Protein AF-A0A927H3C4-F1 (afdb_monomer_lite)

Radius of gyration: 18.12 Å; chains: 1; bounding box: 51×28×54 Å

Sequence (96 aa):
MLREQRETISSAVTFGTVQVHPDGNPIMVMADHQTTGSYSKIAQVISADLPLLAQTNLGGKVSFRLVSLRTAKQKHVQQQLAVHKLRRGMEQMARS

InterPro domains:
  IPR003778 Carboxyltransferase domain, subdomain A and B [PF02626] (5-65)
  IPR029000 Cyclophilin-like domain superfamily [G3DSA:2.40.100.10] (1-93)
  IPR052708 5-oxoprolinase subunit C [PTHR43309] (3-93)

Organism: NCBI:txid2772510

pLDDT: mean 83.11, std 15.75, range [34.19, 97.62]

Structure (mmCIF, N/CA/C/O backbone):
data_AF-A0A927H3C4-F1
#
_entry.id   AF-A0A927H3C4-F1
#
loop_
_atom_site.group_PDB
_atom_site.id
_atom_site.type_symbol
_atom_site.label_atom_id
_atom_site.label_alt_id
_atom_site.label_comp_id
_atom_site.label_asym_id
_atom_site.label_entity_id
_atom_site.label_seq_id
_atom_site.pdbx_PDB_ins_code
_atom_site.Cartn_x
_atom_site.Cartn_y
_atom_site.Cartn_z
_atom_site.occupancy
_atom_site.B_iso_or_equiv
_atom_site.auth_seq_id
_atom_site.auth_comp_id
_atom_site.auth_asym_id
_atom_site.auth_atom_id
_atom_site.pdbx_PDB_model_num
ATOM 1 N N . MET A 1 1 ? 23.089 -1.844 -27.868 1.00 34.19 1 MET A N 1
ATOM 2 C CA . MET A 1 1 ? 23.438 -1.093 -26.644 1.00 34.19 1 MET A CA 1
ATOM 3 C C . MET A 1 1 ? 22.947 -1.889 -25.450 1.00 34.19 1 MET A C 1
ATOM 5 O O . MET A 1 1 ? 21.743 -2.055 -25.295 1.00 34.19 1 MET A O 1
ATOM 9 N N . LEU A 1 2 ? 23.878 -2.470 -24.697 1.00 39.62 2 LEU A N 1
ATOM 10 C CA . LEU A 1 2 ? 23.610 -3.262 -23.498 1.00 39.62 2 LEU A CA 1
ATOM 11 C C . LEU A 1 2 ? 23.035 -2.315 -22.435 1.00 39.62 2 LEU A C 1
ATOM 13 O O . LEU A 1 2 ? 23.739 -1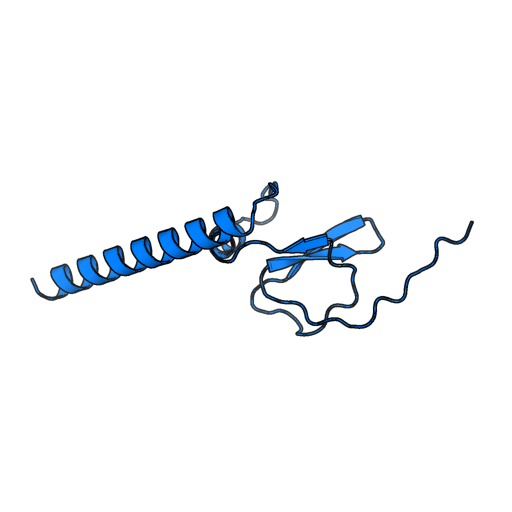.424 -21.969 1.00 39.62 2 LEU A O 1
ATOM 17 N N . ARG A 1 3 ? 21.738 -2.437 -22.121 1.00 41.62 3 ARG A N 1
ATOM 18 C CA . ARG A 1 3 ? 21.139 -1.708 -20.997 1.00 41.62 3 ARG A CA 1
ATOM 19 C C . ARG A 1 3 ? 21.784 -2.258 -19.732 1.00 41.62 3 ARG A C 1
ATOM 21 O O . ARG A 1 3 ? 21.634 -3.446 -19.464 1.00 41.62 3 ARG A O 1
ATOM 28 N N . GLU A 1 4 ? 22.520 -1.416 -19.012 1.00 43.62 4 GLU A N 1
ATOM 29 C CA . GLU A 1 4 ? 23.100 -1.740 -17.711 1.00 43.62 4 GLU A CA 1
ATOM 30 C C . GLU A 1 4 ? 22.039 -2.417 -16.838 1.00 43.62 4 GLU A C 1
ATOM 32 O O . GLU A 1 4 ? 21.070 -1.787 -16.401 1.00 43.62 4 GLU A O 1
ATOM 37 N N . GLN A 1 5 ? 22.204 -3.717 -16.593 1.00 46.84 5 GLN A N 1
ATOM 38 C CA . GLN A 1 5 ? 21.532 -4.364 -15.482 1.00 46.84 5 GLN A CA 1
ATOM 39 C C . GLN A 1 5 ? 22.145 -3.752 -14.227 1.00 46.84 5 GLN A C 1
ATOM 41 O O . GLN A 1 5 ? 23.208 -4.169 -13.779 1.00 46.84 5 GLN A O 1
ATOM 46 N N . ARG A 1 6 ? 21.511 -2.705 -13.687 1.00 46.53 6 ARG A N 1
ATOM 47 C CA . ARG A 1 6 ? 21.789 -2.264 -12.322 1.00 46.53 6 ARG A CA 1
ATOM 48 C C . ARG A 1 6 ? 21.438 -3.434 -11.413 1.00 46.53 6 ARG A C 1
ATOM 50 O O . ARG A 1 6 ? 20.265 -3.633 -11.092 1.00 46.53 6 ARG A O 1
ATOM 57 N N . GLU A 1 7 ? 22.448 -4.216 -11.043 1.00 50.19 7 GLU A N 1
ATOM 58 C CA . GLU A 1 7 ? 22.367 -5.164 -9.940 1.00 50.19 7 GLU A CA 1
ATOM 59 C C . GLU A 1 7 ? 21.822 -4.397 -8.737 1.00 50.19 7 GLU A C 1
ATOM 61 O O . GLU A 1 7 ? 22.463 -3.512 -8.167 1.00 50.19 7 GLU A O 1
ATOM 66 N N . THR A 1 8 ? 20.550 -4.635 -8.435 1.00 53.81 8 THR A N 1
ATOM 67 C CA . THR A 1 8 ? 19.867 -3.913 -7.373 1.00 53.81 8 THR A CA 1
ATOM 68 C C . THR A 1 8 ? 20.286 -4.583 -6.077 1.00 53.81 8 THR A C 1
ATOM 70 O O . THR A 1 8 ? 19.947 -5.740 -5.835 1.00 53.81 8 THR A O 1
ATOM 73 N N . ILE A 1 9 ? 21.055 -3.858 -5.261 1.00 56.53 9 ILE A N 1
ATOM 74 C CA . ILE A 1 9 ? 21.420 -4.266 -3.903 1.00 56.53 9 ILE A CA 1
ATOM 75 C C . ILE A 1 9 ? 20.134 -4.702 -3.195 1.00 56.53 9 ILE A C 1
ATOM 77 O O . ILE A 1 9 ? 19.167 -3.935 -3.135 1.00 56.53 9 ILE A O 1
ATOM 81 N N . SER A 1 10 ? 20.123 -5.944 -2.702 1.00 56.81 10 SER A N 1
ATOM 82 C CA . SER A 1 10 ? 19.016 -6.506 -1.928 1.00 56.81 10 SER A CA 1
ATOM 83 C C . SER A 1 10 ? 18.565 -5.490 -0.881 1.00 56.81 10 SER A C 1
ATOM 85 O O . SER A 1 10 ? 19.346 -5.074 -0.025 1.00 56.81 10 SER A O 1
ATOM 87 N N . SER A 1 11 ? 17.323 -5.023 -0.992 1.00 63.84 11 SER A N 1
ATOM 88 C CA . SER A 1 11 ? 16.829 -3.925 -0.166 1.00 63.84 11 SER A CA 1
ATOM 89 C C . SER A 1 11 ? 15.549 -4.333 0.545 1.00 63.84 11 SER A C 1
ATOM 91 O O . SER A 1 11 ? 14.664 -4.949 -0.051 1.00 63.84 11 SER A O 1
ATOM 93 N N . ALA A 1 12 ? 15.433 -3.947 1.816 1.00 68.88 12 ALA A N 1
ATOM 94 C CA . ALA A 1 12 ? 14.302 -4.306 2.665 1.00 68.88 12 ALA A CA 1
ATOM 95 C C . ALA A 1 12 ? 12.975 -3.863 2.035 1.00 68.88 12 ALA A C 1
ATOM 97 O O . ALA A 1 12 ? 12.766 -2.673 1.782 1.00 68.88 12 ALA A O 1
ATOM 98 N N . VAL A 1 13 ? 12.100 -4.814 1.734 1.00 77.50 13 VAL A N 1
ATOM 99 C CA . VAL A 1 13 ? 10.749 -4.561 1.215 1.00 77.50 13 VAL A CA 1
ATOM 100 C C . VAL A 1 13 ? 9.750 -4.604 2.364 1.00 77.50 13 VAL A C 1
ATOM 102 O O . VAL A 1 13 ? 9.920 -5.345 3.334 1.00 77.50 13 VAL A O 1
ATOM 105 N N . THR A 1 14 ? 8.705 -3.792 2.271 1.00 83.62 14 THR A N 1
ATOM 106 C CA . THR A 1 14 ? 7.630 -3.762 3.263 1.00 83.62 14 THR A CA 1
ATOM 107 C C . THR A 1 14 ? 6.298 -4.053 2.594 1.00 83.62 14 THR A C 1
ATOM 109 O O . THR A 1 14 ? 6.155 -3.970 1.373 1.00 83.62 14 THR A O 1
ATOM 112 N N . PHE A 1 15 ? 5.303 -4.402 3.405 1.00 88.38 15 PHE A N 1
ATOM 113 C CA . PHE A 1 15 ? 3.955 -4.651 2.917 1.00 88.38 15 PHE A CA 1
ATOM 114 C C . PHE A 1 15 ? 3.439 -3.428 2.136 1.00 88.38 15 PHE A C 1
ATOM 116 O O . PHE A 1 15 ? 3.444 -2.305 2.648 1.00 88.38 15 PHE A O 1
ATOM 123 N N . GLY A 1 16 ? 3.047 -3.639 0.878 1.00 88.94 16 GLY A N 1
ATOM 124 C CA . GLY A 1 16 ? 2.623 -2.590 -0.048 1.00 88.94 16 GLY A CA 1
ATOM 125 C C . GLY A 1 16 ? 3.717 -2.022 -0.954 1.00 88.94 16 GLY A C 1
ATOM 126 O O . GLY A 1 16 ? 3.429 -1.096 -1.716 1.00 88.94 16 GLY A O 1
ATOM 127 N N . THR A 1 17 ? 4.956 -2.524 -0.897 1.00 91.25 17 THR A N 1
ATOM 128 C CA . THR A 1 17 ? 5.992 -2.132 -1.862 1.00 91.25 17 THR A CA 1
ATOM 129 C C . THR A 1 17 ? 5.620 -2.624 -3.261 1.00 91.25 17 THR A C 1
ATOM 131 O O . THR A 1 17 ? 5.304 -3.797 -3.450 1.00 91.25 17 THR A O 1
ATOM 134 N N . VAL A 1 18 ? 5.686 -1.732 -4.252 1.00 90.31 18 VAL A N 1
ATOM 135 C CA . VAL A 1 18 ? 5.492 -2.057 -5.669 1.00 90.31 18 VAL A CA 1
ATOM 136 C C . VAL A 1 18 ? 6.852 -2.111 -6.348 1.00 90.31 18 VAL A C 1
ATOM 138 O O . VAL A 1 18 ? 7.587 -1.118 -6.389 1.00 90.31 18 VAL A O 1
ATOM 141 N N . GLN A 1 19 ? 7.175 -3.279 -6.879 1.00 89.12 19 GLN A N 1
ATOM 142 C CA . GLN A 1 19 ? 8.395 -3.561 -7.617 1.00 89.12 19 GLN A CA 1
ATOM 143 C C . GLN A 1 19 ? 8.095 -3.738 -9.100 1.00 89.12 19 GLN A C 1
ATOM 145 O O . GLN A 1 19 ? 6.972 -4.072 -9.462 1.00 89.12 19 GLN A O 1
ATOM 150 N N . VAL A 1 20 ? 9.097 -3.539 -9.952 1.00 87.56 20 VAL A N 1
ATOM 151 C CA . VAL A 1 20 ? 9.004 -3.844 -11.386 1.00 87.56 20 VAL A CA 1
ATOM 152 C C . VAL A 1 20 ? 10.053 -4.879 -11.746 1.00 87.56 20 VAL A C 1
ATOM 154 O O . VAL A 1 20 ? 11.242 -4.695 -11.474 1.00 87.56 20 VAL A O 1
ATOM 157 N N . HIS A 1 21 ? 9.592 -5.968 -12.348 1.00 84.25 21 HIS A N 1
ATOM 158 C CA . HIS A 1 21 ? 10.441 -7.020 -12.881 1.00 84.25 21 HIS A CA 1
ATOM 159 C C . HIS A 1 21 ? 11.104 -6.554 -14.204 1.00 84.25 21 HIS A C 1
ATOM 161 O O . HIS A 1 21 ? 10.577 -5.646 -14.851 1.00 84.25 21 HIS A O 1
ATOM 167 N N . PRO A 1 22 ? 12.264 -7.099 -14.634 1.00 80.19 22 PRO A N 1
ATOM 168 C CA . PRO A 1 22 ? 12.953 -6.641 -15.852 1.00 80.19 22 PRO A CA 1
ATOM 169 C C . PRO A 1 22 ? 12.135 -6.707 -17.153 1.00 80.19 22 PRO A C 1
ATOM 171 O O . PRO A 1 22 ? 12.454 -6.006 -18.110 1.00 80.19 22 PRO A O 1
ATOM 174 N N . ASP A 1 23 ? 11.083 -7.522 -17.187 1.00 86.12 23 ASP A N 1
ATOM 175 C CA . ASP A 1 23 ? 10.116 -7.618 -18.288 1.00 86.12 23 ASP A CA 1
ATOM 176 C C . ASP A 1 23 ? 9.051 -6.499 -18.271 1.00 86.12 23 ASP A C 1
ATOM 178 O O . ASP A 1 23 ? 8.225 -6.418 -19.177 1.00 86.12 23 ASP A O 1
ATOM 182 N N . GLY A 1 24 ? 9.083 -5.614 -17.271 1.00 83.56 24 GLY A N 1
ATOM 183 C CA . GLY A 1 24 ? 8.195 -4.461 -17.130 1.00 83.56 24 GLY A CA 1
ATOM 184 C C . GLY A 1 24 ? 6.934 -4.723 -16.306 1.00 83.56 24 GLY A C 1
ATOM 185 O O . GLY A 1 24 ? 6.160 -3.790 -16.087 1.00 83.56 24 GLY A O 1
ATOM 186 N N . ASN A 1 25 ? 6.726 -5.947 -15.815 1.00 84.75 25 ASN A N 1
ATOM 187 C CA . ASN A 1 25 ? 5.524 -6.287 -15.060 1.00 84.75 25 ASN A CA 1
ATOM 188 C C . ASN A 1 25 ? 5.646 -5.854 -13.585 1.00 84.75 25 ASN A C 1
ATOM 190 O O . ASN A 1 25 ? 6.626 -6.209 -12.916 1.00 84.75 25 ASN A O 1
ATOM 194 N N . PRO A 1 26 ? 4.678 -5.085 -13.046 1.00 87.62 26 PRO A N 1
ATOM 195 C CA . PRO A 1 26 ? 4.697 -4.688 -11.649 1.00 87.62 26 PRO A CA 1
ATOM 196 C C . PRO A 1 26 ? 4.239 -5.831 -10.735 1.00 87.62 26 PRO A C 1
ATOM 198 O O . PRO A 1 26 ? 3.236 -6.493 -10.999 1.00 87.62 26 PRO A O 1
ATOM 201 N N . ILE A 1 27 ? 4.937 -6.013 -9.617 1.00 87.88 27 ILE A N 1
ATOM 202 C CA . ILE A 1 27 ? 4.596 -6.967 -8.558 1.00 87.88 27 ILE A CA 1
ATOM 203 C C . ILE A 1 27 ? 4.446 -6.196 -7.251 1.00 87.88 27 ILE A C 1
ATOM 205 O O . ILE A 1 27 ? 5.291 -5.369 -6.906 1.00 87.88 27 ILE A O 1
ATOM 209 N N . MET A 1 28 ? 3.370 -6.465 -6.514 1.00 86.56 28 MET A N 1
ATOM 210 C CA . MET A 1 28 ? 3.167 -5.899 -5.186 1.00 86.56 28 MET A CA 1
ATOM 211 C C . MET A 1 28 ? 3.492 -6.920 -4.105 1.00 86.56 28 MET A C 1
ATOM 213 O O . MET A 1 28 ? 3.021 -8.054 -4.121 1.00 86.56 28 MET A O 1
ATOM 217 N N . VAL A 1 29 ? 4.274 -6.468 -3.140 1.00 87.50 29 VAL A N 1
ATOM 218 C CA . VAL A 1 29 ? 4.669 -7.208 -1.952 1.00 87.50 29 VAL A CA 1
ATOM 219 C C . VAL A 1 29 ? 3.506 -7.196 -0.953 1.00 87.50 29 VAL A C 1
ATOM 221 O O . VAL A 1 29 ? 3.164 -6.136 -0.425 1.00 87.50 29 VAL A O 1
ATOM 224 N N . MET A 1 30 ? 2.880 -8.354 -0.718 1.00 84.31 30 MET A N 1
ATOM 225 C CA . MET A 1 30 ? 1.756 -8.521 0.222 1.00 84.31 30 MET A CA 1
ATOM 226 C C . MET A 1 30 ? 2.227 -9.074 1.584 1.00 84.31 30 MET A C 1
ATOM 228 O O . MET A 1 30 ? 3.424 -9.120 1.825 1.00 84.31 30 MET A O 1
ATOM 232 N N . ALA A 1 31 ? 1.319 -9.428 2.500 1.00 71.94 31 ALA A N 1
ATOM 233 C CA . ALA A 1 31 ? 1.654 -9.743 3.898 1.00 71.94 31 ALA A CA 1
ATOM 234 C C . ALA A 1 31 ? 2.637 -10.921 4.096 1.00 71.94 31 ALA A C 1
ATOM 236 O O . ALA A 1 31 ? 3.393 -10.905 5.064 1.00 71.94 31 ALA A O 1
ATOM 237 N N . ASP A 1 32 ? 2.664 -11.891 3.175 1.00 65.62 32 ASP A N 1
ATOM 238 C CA . ASP A 1 32 ? 3.521 -13.089 3.246 1.00 65.62 32 ASP A CA 1
ATOM 239 C C . ASP A 1 32 ? 4.869 -12.909 2.525 1.00 65.62 32 ASP A C 1
ATOM 241 O O . ASP A 1 32 ? 5.413 -13.836 1.919 1.00 65.62 32 ASP A O 1
ATOM 245 N N . HIS A 1 33 ? 5.409 -11.692 2.503 1.00 61.25 33 HIS A N 1
ATOM 246 C CA . HIS A 1 33 ? 6.566 -11.402 1.669 1.00 61.25 33 HIS A CA 1
ATOM 247 C C . HIS A 1 33 ? 7.907 -11.861 2.241 1.00 61.25 33 HIS A C 1
ATOM 249 O O . HIS A 1 33 ? 8.166 -11.804 3.442 1.00 61.25 33 HIS A O 1
ATOM 255 N N . GLN A 1 34 ? 8.826 -12.215 1.336 1.00 58.91 34 GLN A N 1
ATOM 256 C CA . GLN A 1 34 ? 10.254 -12.276 1.646 1.00 58.91 34 GLN A CA 1
ATOM 257 C C . GLN A 1 34 ? 10.743 -10.888 2.078 1.00 58.91 34 GLN A C 1
ATOM 259 O O . GLN A 1 34 ? 10.466 -9.891 1.417 1.00 58.91 34 GLN A O 1
ATOM 264 N N . THR A 1 35 ? 11.512 -10.817 3.163 1.00 57.12 35 THR A N 1
ATOM 265 C CA . THR A 1 35 ? 12.027 -9.566 3.751 1.00 57.12 35 THR A CA 1
ATOM 266 C C . THR A 1 35 ? 13.009 -8.809 2.844 1.00 57.12 35 THR A C 1
ATOM 268 O O . THR A 1 35 ? 13.292 -7.631 3.082 1.00 57.12 35 THR A O 1
ATOM 271 N N . THR A 1 36 ? 13.489 -9.441 1.770 1.00 59.81 36 THR A N 1
ATOM 272 C CA . THR A 1 36 ? 14.434 -8.884 0.796 1.00 59.81 36 THR A CA 1
ATOM 273 C C . THR A 1 36 ? 13.886 -8.929 -0.623 1.00 59.81 36 THR A C 1
ATOM 275 O O . THR A 1 36 ? 13.463 -9.982 -1.092 1.00 59.81 36 THR A O 1
ATOM 278 N N . GLY A 1 37 ? 13.945 -7.794 -1.323 1.00 63.34 37 GLY A N 1
ATOM 279 C CA . GLY A 1 37 ? 13.566 -7.686 -2.729 1.00 63.34 37 GLY A CA 1
ATOM 280 C C . GLY A 1 37 ? 14.770 -7.385 -3.621 1.00 63.34 37 GLY A C 1
ATOM 281 O O . GLY A 1 37 ? 15.522 -6.451 -3.340 1.00 63.34 37 GLY A O 1
ATOM 282 N N . SER A 1 38 ? 14.918 -8.144 -4.708 1.00 68.44 38 SER A N 1
ATOM 283 C CA . SER A 1 38 ? 15.959 -7.972 -5.739 1.00 68.44 38 SER A CA 1
ATOM 284 C C . SER A 1 38 ? 15.540 -7.047 -6.889 1.00 68.44 38 SER A C 1
ATOM 286 O O . SER A 1 38 ? 16.351 -6.726 -7.753 1.00 68.44 38 SER A O 1
ATOM 288 N N . TYR A 1 39 ? 14.280 -6.603 -6.908 1.00 79.06 39 TYR A N 1
ATOM 289 C CA . TYR A 1 39 ? 13.723 -5.771 -7.972 1.00 79.06 39 TYR A CA 1
ATOM 290 C C . TYR A 1 39 ? 13.630 -4.298 -7.579 1.00 79.06 39 TYR A C 1
ATOM 292 O O . TYR A 1 39 ? 13.412 -3.947 -6.413 1.00 79.06 39 TYR A O 1
ATOM 300 N N . SER A 1 40 ? 13.731 -3.437 -8.593 1.00 81.12 40 SER A N 1
ATOM 301 C CA . SER A 1 40 ? 13.578 -1.989 -8.457 1.00 81.12 40 SER A CA 1
ATOM 302 C C . SER A 1 40 ? 12.209 -1.634 -7.878 1.00 81.12 40 SER A C 1
ATOM 304 O O . SER A 1 40 ? 11.174 -2.053 -8.397 1.00 81.12 40 SER A O 1
ATOM 306 N N . LYS A 1 41 ? 12.208 -0.842 -6.803 1.00 86.25 41 LYS A N 1
ATOM 307 C CA . LYS A 1 41 ? 10.996 -0.320 -6.160 1.00 86.25 41 LYS A CA 1
ATOM 308 C C . LYS A 1 41 ? 10.568 0.957 -6.865 1.00 86.25 41 LYS A C 1
ATOM 310 O O . LYS A 1 41 ? 11.369 1.880 -6.980 1.00 86.25 41 LYS A O 1
ATOM 315 N N . ILE A 1 42 ? 9.313 1.024 -7.291 1.00 90.12 42 ILE A N 1
ATOM 316 C CA . ILE A 1 42 ? 8.776 2.185 -8.016 1.00 90.12 42 ILE A CA 1
ATOM 317 C C . ILE A 1 42 ? 7.725 2.958 -7.217 1.00 90.12 42 ILE A C 1
ATOM 319 O O . ILE A 1 42 ? 7.500 4.136 -7.483 1.00 90.12 42 ILE A O 1
ATOM 323 N N . ALA A 1 43 ? 7.079 2.315 -6.240 1.00 91.69 43 ALA A N 1
ATOM 324 C CA . ALA A 1 43 ? 6.065 2.940 -5.400 1.00 91.69 43 ALA A CA 1
ATOM 325 C C . ALA A 1 43 ? 5.888 2.196 -4.069 1.00 91.69 43 ALA A C 1
ATOM 327 O O . ALA A 1 43 ? 6.310 1.050 -3.907 1.00 91.69 43 ALA A O 1
ATOM 328 N N . GLN A 1 44 ? 5.216 2.859 -3.131 1.00 93.25 44 GLN A N 1
ATOM 329 C CA . GLN A 1 44 ? 4.770 2.290 -1.864 1.00 93.25 44 GLN A CA 1
ATOM 330 C C . GLN A 1 44 ? 3.293 2.635 -1.675 1.00 93.25 44 GLN A C 1
ATOM 332 O O . GLN A 1 44 ? 2.925 3.813 -1.674 1.00 93.25 44 GLN A O 1
ATOM 337 N N . VAL A 1 45 ? 2.450 1.621 -1.500 1.00 94.81 45 VAL A 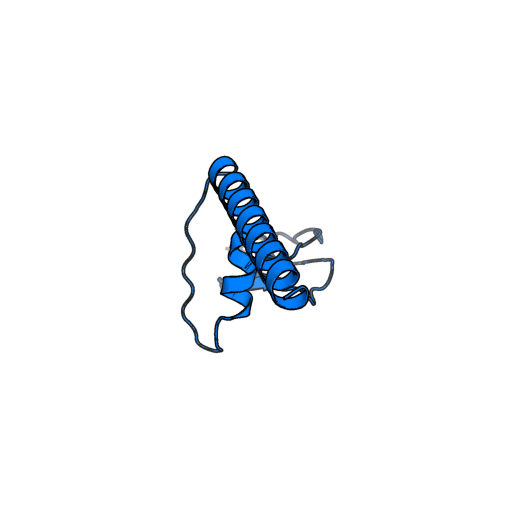N 1
ATOM 338 C CA . VAL A 1 45 ? 1.042 1.831 -1.162 1.00 94.81 45 VAL A CA 1
ATOM 339 C C . VAL A 1 45 ? 0.915 2.254 0.300 1.00 94.81 45 VAL A C 1
ATOM 341 O O . VAL A 1 45 ? 1.603 1.740 1.184 1.00 94.81 45 VAL A O 1
ATOM 344 N N . ILE A 1 46 ? 0.022 3.208 0.565 1.00 95.75 46 ILE A N 1
ATOM 345 C CA . ILE A 1 46 ? -0.261 3.672 1.923 1.00 95.75 46 ILE A CA 1
ATOM 346 C C . ILE A 1 46 ? -0.977 2.583 2.724 1.00 95.75 46 ILE A C 1
ATOM 348 O O . ILE A 1 46 ? -1.869 1.911 2.213 1.00 95.75 46 ILE A O 1
ATOM 352 N N . SER A 1 47 ? -0.665 2.460 4.014 1.00 93.50 47 SER A N 1
ATOM 353 C CA . SER A 1 47 ? -1.248 1.418 4.872 1.00 93.50 47 SER A CA 1
ATOM 354 C C . SER A 1 47 ? -2.780 1.439 4.916 1.00 93.50 47 SER A C 1
ATOM 356 O O . SER A 1 47 ? -3.404 0.394 5.065 1.00 93.50 47 SER A O 1
ATOM 358 N N . ALA A 1 48 ? -3.387 2.619 4.745 1.00 94.50 48 ALA A N 1
ATOM 359 C CA . ALA A 1 48 ? -4.838 2.784 4.733 1.00 94.50 48 ALA A CA 1
ATOM 360 C C . ALA A 1 48 ? -5.538 2.072 3.563 1.00 94.50 48 ALA A C 1
ATOM 362 O O . ALA A 1 48 ? -6.686 1.659 3.715 1.00 94.50 48 ALA A O 1
ATOM 363 N N . ASP A 1 49 ? -4.841 1.885 2.440 1.00 94.06 49 ASP A N 1
ATOM 364 C CA . ASP A 1 49 ? -5.409 1.326 1.209 1.00 94.06 49 ASP A CA 1
ATOM 365 C C . ASP A 1 49 ? -5.030 -0.158 1.012 1.00 94.06 49 ASP A C 1
ATOM 367 O O . ASP A 1 49 ? -5.579 -0.829 0.140 1.00 94.06 49 ASP A O 1
ATOM 371 N N . LEU A 1 50 ? -4.143 -0.718 1.846 1.00 92.00 50 LEU A N 1
ATOM 372 C CA . LEU A 1 50 ? -3.747 -2.133 1.770 1.00 92.00 50 LEU A CA 1
ATOM 373 C C . LEU A 1 50 ? -4.923 -3.116 1.918 1.00 92.00 50 LEU A C 1
ATOM 375 O O . LEU A 1 50 ? -4.972 -4.077 1.149 1.00 92.00 50 LEU A O 1
ATOM 379 N N . PRO A 1 51 ? -5.910 -2.897 2.815 1.00 90.88 51 PRO A N 1
ATOM 380 C CA . PRO A 1 51 ? -7.063 -3.793 2.912 1.00 90.88 51 PRO A CA 1
ATOM 381 C C . PRO A 1 51 ? -7.936 -3.811 1.655 1.00 90.88 51 PRO A C 1
ATOM 383 O O . PRO A 1 51 ? -8.592 -4.815 1.393 1.00 90.88 51 PRO A O 1
ATOM 386 N N . LEU A 1 52 ? -7.961 -2.717 0.883 1.00 89.88 52 LEU A N 1
ATOM 387 C CA . LEU A 1 52 ? -8.697 -2.657 -0.382 1.00 89.88 52 LEU A CA 1
ATOM 388 C C . LEU A 1 52 ? -8.030 -3.549 -1.434 1.00 89.88 52 LEU A C 1
ATOM 390 O O . LEU A 1 52 ? -8.701 -4.284 -2.153 1.00 89.88 52 LEU A O 1
ATOM 394 N N . LEU A 1 53 ? -6.698 -3.525 -1.485 1.00 87.31 53 LEU A N 1
ATOM 395 C CA . LEU A 1 53 ? -5.922 -4.353 -2.407 1.00 87.31 53 LEU A CA 1
ATOM 396 C C . LEU A 1 53 ? -5.992 -5.835 -2.046 1.00 87.31 53 LEU A C 1
ATOM 398 O O . LEU A 1 53 ? -6.140 -6.664 -2.936 1.00 87.31 53 LEU A O 1
ATOM 402 N N . ALA A 1 54 ? -5.975 -6.167 -0.752 1.00 86.62 54 ALA A N 1
ATOM 403 C CA . ALA A 1 54 ? -6.137 -7.54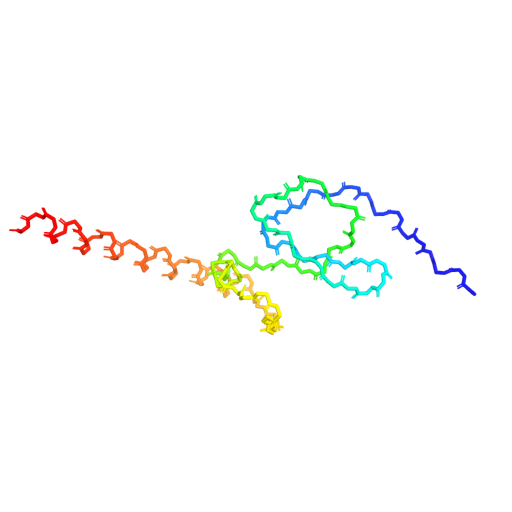2 -0.281 1.00 86.62 54 ALA A CA 1
ATOM 404 C C . ALA A 1 54 ? -7.497 -8.166 -0.665 1.00 86.62 54 ALA A C 1
ATOM 406 O O . ALA A 1 54 ? -7.611 -9.383 -0.731 1.00 86.62 54 ALA A O 1
ATOM 407 N N . GLN A 1 55 ? -8.515 -7.342 -0.935 1.00 89.56 55 GLN A N 1
ATOM 408 C CA . GLN A 1 55 ? -9.848 -7.776 -1.372 1.00 89.56 55 GLN A CA 1
ATOM 409 C C . GLN A 1 55 ? -10.016 -7.787 -2.901 1.00 89.56 55 GLN A C 1
ATOM 411 O O . GLN A 1 55 ? -11.112 -8.035 -3.402 1.00 89.56 55 GLN A O 1
ATOM 416 N N . THR A 1 56 ? -8.962 -7.488 -3.665 1.00 89.00 56 THR A N 1
ATOM 417 C CA . THR A 1 56 ? -9.041 -7.492 -5.129 1.00 89.00 56 THR A CA 1
ATOM 418 C C . THR A 1 56 ? -9.021 -8.925 -5.655 1.00 89.00 56 THR A C 1
ATOM 420 O O . THR A 1 56 ? -8.106 -9.692 -5.362 1.00 89.00 56 THR A O 1
ATOM 423 N N . ASN A 1 57 ? -10.018 -9.281 -6.466 1.00 87.56 57 ASN A N 1
ATOM 424 C CA . ASN A 1 57 ? -10.087 -10.594 -7.106 1.00 87.56 57 ASN A CA 1
ATOM 425 C C . ASN A 1 57 ? -8.960 -10.794 -8.130 1.00 87.56 57 ASN A C 1
ATOM 427 O O . ASN A 1 57 ? -8.464 -9.839 -8.733 1.00 87.56 57 ASN A O 1
ATOM 431 N N . LEU A 1 58 ? -8.623 -12.057 -8.397 1.00 84.69 58 LEU A N 1
ATOM 432 C CA . LEU A 1 58 ? -7.777 -12.441 -9.529 1.00 84.69 58 LEU A CA 1
ATOM 433 C C . LEU A 1 58 ? -8.331 -11.845 -10.835 1.00 84.69 58 LEU A C 1
ATOM 435 O O . LEU A 1 58 ? -9.524 -11.940 -11.116 1.00 84.69 58 LEU A O 1
ATOM 439 N N . GLY A 1 59 ? -7.465 -11.196 -11.617 1.00 86.12 59 GLY A N 1
ATOM 440 C CA . GLY A 1 59 ? -7.862 -10.478 -12.837 1.00 86.12 59 GLY A CA 1
ATOM 441 C C . GLY A 1 59 ? -8.551 -9.125 -12.597 1.00 86.12 59 GLY A C 1
ATOM 442 O O . GLY A 1 59 ? -8.925 -8.450 -13.558 1.00 86.12 59 GLY A O 1
ATOM 443 N N . GLY A 1 60 ? -8.705 -8.699 -11.340 1.00 87.50 60 GLY A N 1
ATOM 444 C CA . GLY A 1 60 ? -9.190 -7.371 -10.987 1.00 87.50 60 GLY A CA 1
ATOM 445 C C . GLY A 1 60 ? -8.267 -6.272 -11.512 1.00 87.50 60 GLY A C 1
ATOM 446 O O . GLY A 1 60 ? -7.042 -6.393 -11.500 1.00 87.50 60 GLY A O 1
ATOM 447 N N . LYS A 1 61 ? -8.858 -5.172 -11.985 1.00 89.06 61 LYS A N 1
ATOM 448 C CA . LYS A 1 61 ? -8.100 -4.008 -12.455 1.00 89.06 61 LYS A CA 1
ATOM 449 C C . LYS A 1 61 ? -7.776 -3.095 -11.279 1.00 89.06 61 LYS A C 1
ATOM 451 O O . LYS A 1 61 ? -8.677 -2.666 -10.564 1.00 89.06 61 LYS A O 1
ATOM 456 N N . VAL A 1 62 ? -6.500 -2.752 -11.130 1.00 89.69 62 VAL A N 1
ATOM 457 C CA . VAL A 1 62 ? -6.007 -1.812 -10.117 1.00 89.69 62 VAL A CA 1
ATOM 458 C C . VAL A 1 62 ? -5.415 -0.595 -10.816 1.00 89.69 62 VAL A C 1
ATOM 460 O O . VAL A 1 62 ? -4.759 -0.707 -11.849 1.00 89.69 62 VAL A O 1
ATOM 463 N N . SER A 1 63 ? -5.654 0.591 -10.268 1.00 91.88 63 SER A N 1
ATOM 464 C CA . SER A 1 63 ? -5.047 1.836 -10.738 1.00 91.88 63 SER A CA 1
ATOM 465 C C . SER A 1 63 ? -4.500 2.609 -9.552 1.00 91.88 63 SER A C 1
ATOM 467 O O . SER A 1 63 ? -5.140 2.696 -8.505 1.00 91.88 63 SER A O 1
ATOM 469 N N . PHE A 1 64 ? -3.308 3.173 -9.721 1.00 91.81 64 PHE A N 1
ATOM 470 C CA . PHE A 1 64 ? -2.622 3.909 -8.669 1.00 91.81 64 PHE A CA 1
ATOM 471 C C . PHE A 1 64 ? -2.763 5.409 -8.880 1.00 91.81 64 PHE A C 1
ATOM 473 O O . PHE A 1 64 ? -2.759 5.906 -10.005 1.00 91.81 64 PHE A O 1
ATOM 480 N N . ARG A 1 65 ? -2.836 6.142 -7.770 1.00 94.94 65 ARG A N 1
ATOM 481 C CA . ARG A 1 65 ? -2.773 7.599 -7.760 1.00 94.94 65 ARG A CA 1
ATOM 482 C C . ARG A 1 65 ? -1.707 8.042 -6.775 1.00 94.94 65 ARG A C 1
ATOM 484 O O . ARG A 1 65 ? -1.696 7.588 -5.633 1.00 94.94 65 ARG A O 1
ATOM 491 N N . LEU A 1 66 ? -0.847 8.957 -7.212 1.00 96.25 66 LEU A N 1
ATOM 492 C CA . LEU A 1 66 ? 0.149 9.561 -6.340 1.00 96.25 66 LEU A CA 1
ATOM 493 C C . LEU A 1 66 ? -0.550 10.363 -5.234 1.00 96.25 66 LEU A C 1
ATOM 495 O O . LEU A 1 66 ? -1.468 11.142 -5.499 1.00 96.25 66 LEU A O 1
ATOM 499 N N . VAL A 1 67 ? -0.101 10.188 -3.996 1.00 96.62 67 VAL A N 1
ATOM 500 C CA . VAL A 1 67 ? -0.608 10.926 -2.837 1.00 96.62 67 VAL A CA 1
ATOM 501 C C . VAL A 1 67 ? 0.544 11.538 -2.057 1.00 96.62 67 VAL A C 1
ATOM 503 O O . VAL A 1 67 ? 1.650 11.005 -2.019 1.00 96.62 67 VAL A O 1
ATOM 506 N N . SER A 1 68 ? 0.276 12.667 -1.404 1.00 97.56 68 SER A N 1
ATOM 507 C CA . SER A 1 68 ? 1.243 13.270 -0.488 1.00 97.56 68 SER A CA 1
ATOM 508 C C . SER A 1 68 ? 1.342 12.470 0.815 1.00 97.56 68 SER A C 1
ATOM 510 O O . SER A 1 68 ? 0.372 11.836 1.243 1.00 97.56 68 SER A O 1
ATOM 512 N N . LEU A 1 69 ? 2.470 12.587 1.523 1.00 95.88 69 LEU A N 1
ATOM 513 C CA . LEU A 1 69 ? 2.609 12.045 2.882 1.00 95.88 69 LEU A CA 1
ATOM 514 C C . LEU A 1 69 ? 1.540 12.587 3.841 1.00 95.88 69 LEU A C 1
ATOM 516 O O . LEU A 1 69 ? 1.078 11.863 4.723 1.00 95.88 69 LEU A O 1
ATOM 520 N N . ARG A 1 70 ? 1.110 13.844 3.665 1.00 97.62 70 ARG A N 1
ATOM 521 C CA . ARG A 1 70 ? 0.020 14.434 4.457 1.00 97.62 70 ARG A CA 1
ATOM 522 C C . ARG A 1 70 ? -1.283 13.671 4.233 1.00 97.62 70 ARG A C 1
ATOM 524 O O . ARG A 1 70 ? -1.927 13.281 5.202 1.00 97.62 70 ARG A O 1
ATOM 531 N N . THR A 1 71 ? -1.638 13.423 2.975 1.00 97.00 71 THR A N 1
ATOM 532 C CA . THR A 1 71 ? -2.830 12.652 2.602 1.00 97.00 71 THR A CA 1
ATOM 533 C C . THR A 1 71 ? -2.750 11.222 3.133 1.00 97.00 71 THR 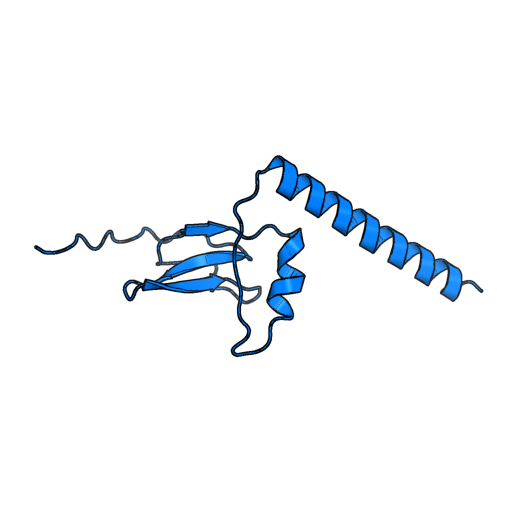A C 1
ATOM 535 O O . THR A 1 71 ? -3.720 10.738 3.710 1.00 97.00 71 THR A O 1
ATOM 538 N N . ALA A 1 72 ? -1.587 10.573 3.012 1.00 95.75 72 ALA A N 1
ATOM 539 C CA . ALA A 1 72 ? -1.352 9.229 3.538 1.00 95.75 72 ALA A CA 1
ATOM 540 C C . ALA A 1 72 ? -1.600 9.155 5.055 1.00 95.75 72 ALA A C 1
ATOM 542 O O . ALA A 1 72 ? -2.356 8.305 5.526 1.00 95.75 72 ALA A O 1
ATOM 543 N N . LYS A 1 73 ? -1.030 10.098 5.818 1.00 96.25 73 LYS A N 1
ATOM 544 C CA . LYS A 1 73 ? -1.233 10.199 7.271 1.00 96.25 73 LYS A CA 1
ATOM 545 C C . LYS A 1 73 ? -2.696 10.461 7.629 1.00 96.25 73 LYS A C 1
ATOM 547 O O . LYS A 1 73 ? -3.232 9.803 8.514 1.00 96.25 73 LYS A O 1
ATOM 552 N N . GLN A 1 74 ? -3.355 11.386 6.930 1.00 97.50 74 GLN A N 1
ATOM 553 C CA . GLN A 1 74 ? -4.770 11.698 7.158 1.00 97.50 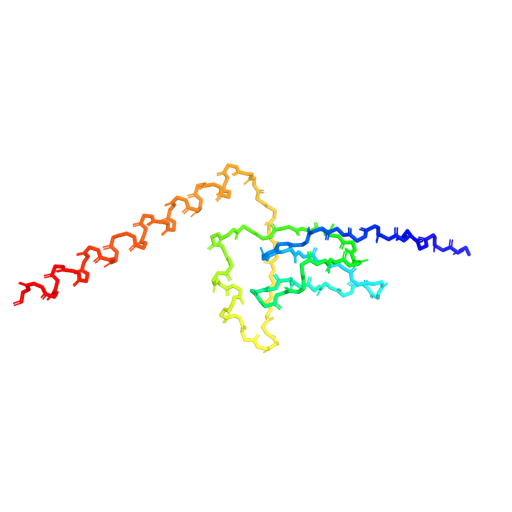74 GLN A CA 1
ATOM 554 C C . GLN A 1 74 ? -5.663 10.474 6.943 1.00 97.50 74 GLN A C 1
ATOM 556 O O . GLN A 1 74 ? -6.501 10.175 7.792 1.00 97.50 74 GLN A O 1
ATOM 561 N N . LYS A 1 75 ? -5.453 9.737 5.847 1.00 96.19 75 LYS A N 1
ATOM 562 C CA . LYS A 1 75 ? -6.181 8.495 5.554 1.00 96.19 75 LYS A CA 1
ATOM 563 C C . LYS A 1 75 ? -5.961 7.436 6.631 1.00 96.19 75 LYS A C 1
ATOM 565 O O . LYS A 1 75 ? -6.920 6.796 7.052 1.00 96.19 75 LYS A O 1
ATOM 570 N N . HIS A 1 76 ? -4.732 7.303 7.127 1.00 94.31 76 HIS A N 1
ATOM 571 C CA . HIS A 1 76 ? -4.423 6.366 8.203 1.00 94.31 76 HIS A CA 1
ATOM 572 C C . HIS A 1 76 ? -5.156 6.711 9.509 1.00 94.31 76 HIS A C 1
ATOM 574 O O . HIS A 1 76 ? -5.794 5.846 10.104 1.00 94.31 76 HIS A O 1
ATOM 580 N N . VAL A 1 77 ? -5.156 7.985 9.917 1.00 96.50 77 VAL A N 1
ATOM 581 C CA . VAL A 1 77 ? -5.904 8.437 11.106 1.00 96.50 77 VAL A CA 1
ATOM 582 C C . VAL A 1 77 ? -7.409 8.207 10.933 1.00 96.50 77 VAL A C 1
ATOM 584 O O . VAL A 1 77 ? -8.067 7.709 11.844 1.00 96.50 77 VAL A O 1
ATOM 587 N N . GLN A 1 78 ? -7.965 8.518 9.758 1.00 96.00 78 GLN A N 1
ATOM 588 C CA . GLN A 1 78 ? -9.382 8.277 9.461 1.00 96.00 78 GLN A CA 1
ATOM 589 C C . GLN A 1 78 ? -9.757 6.796 9.594 1.00 96.00 78 GLN A C 1
ATOM 591 O O . GLN A 1 78 ? -10.783 6.478 10.196 1.00 96.00 78 GLN A O 1
ATOM 596 N N . GLN A 1 79 ? -8.914 5.898 9.081 1.00 94.69 79 GLN A N 1
ATOM 597 C CA . GLN A 1 79 ? -9.108 4.455 9.198 1.00 94.69 79 GLN A CA 1
ATOM 598 C C . GLN A 1 79 ? -9.093 3.999 10.665 1.00 94.69 79 GLN A C 1
ATOM 600 O O . GLN A 1 79 ? -10.002 3.289 11.092 1.00 94.69 79 GLN A O 1
ATOM 605 N N . GLN A 1 80 ? -8.114 4.446 11.459 1.00 94.56 80 GLN A N 1
ATOM 606 C CA . GLN A 1 80 ? -8.031 4.105 12.884 1.00 94.56 80 GLN A CA 1
ATOM 607 C C . GLN A 1 80 ? -9.267 4.571 13.664 1.00 94.56 80 GLN A C 1
ATOM 609 O O . GLN A 1 80 ? -9.815 3.823 14.475 1.00 94.56 80 GLN A O 1
ATOM 614 N N . LEU A 1 81 ? -9.752 5.787 13.389 1.00 96.25 81 LEU A N 1
ATOM 615 C CA . LEU A 1 81 ? -10.968 6.312 14.011 1.00 96.25 81 LEU A CA 1
ATOM 616 C C . LEU A 1 81 ? -12.208 5.497 13.628 1.00 96.25 81 LEU A C 1
ATOM 618 O O . LEU A 1 81 ? -13.060 5.256 14.483 1.00 96.25 81 LEU A O 1
ATOM 622 N N . ALA A 1 82 ? -12.322 5.067 12.370 1.00 93.25 82 ALA A N 1
ATOM 623 C CA . ALA A 1 82 ? -13.430 4.229 11.918 1.00 93.25 82 ALA A CA 1
ATOM 624 C C . ALA A 1 82 ? -13.444 2.876 12.647 1.00 93.25 82 ALA A C 1
ATOM 626 O O . ALA A 1 82 ? -14.467 2.499 13.218 1.00 93.25 82 ALA A O 1
ATOM 627 N N . VAL A 1 83 ? -12.293 2.198 12.718 1.00 93.06 83 VAL A N 1
ATOM 628 C CA . VAL A 1 83 ? -12.146 0.927 13.449 1.00 93.06 83 VAL A CA 1
ATOM 629 C C . VAL A 1 83 ? -12.463 1.107 14.936 1.00 93.06 83 VAL A C 1
ATOM 631 O O . VAL A 1 83 ? -13.201 0.311 15.515 1.00 93.06 83 VAL A O 1
ATOM 634 N N . HIS A 1 84 ? -11.979 2.187 15.557 1.00 94.62 84 HIS A N 1
ATOM 635 C CA . HIS A 1 84 ? -12.269 2.475 16.961 1.00 94.62 84 HIS A CA 1
ATOM 636 C C . HIS A 1 84 ? -13.770 2.668 17.222 1.00 94.62 84 HIS A C 1
ATOM 638 O O . HIS A 1 84 ? -14.289 2.160 18.217 1.00 94.62 84 HIS A O 1
ATOM 644 N N . LYS A 1 85 ? -14.476 3.387 16.338 1.00 95.38 85 LYS A N 1
ATOM 645 C CA . LYS A 1 85 ? -15.929 3.592 16.442 1.00 95.38 85 LYS A CA 1
ATOM 646 C C . LYS A 1 85 ? -16.691 2.272 16.350 1.00 95.38 85 LYS A C 1
ATOM 648 O O . LYS A 1 85 ? -17.549 2.029 17.194 1.00 95.38 85 LYS A O 1
ATOM 653 N N . LEU A 1 86 ? -16.346 1.422 15.379 1.00 94.00 86 LEU A N 1
ATOM 654 C CA . LEU A 1 86 ? -16.956 0.099 15.216 1.00 94.00 86 LEU A CA 1
ATOM 655 C C . LEU A 1 86 ? -16.773 -0.754 16.471 1.00 94.00 86 LEU A C 1
ATOM 657 O O . LEU A 1 86 ? -17.751 -1.269 17.005 1.00 94.00 86 LEU A O 1
ATOM 661 N N . ARG A 1 87 ? -15.546 -0.813 17.004 1.00 95.00 87 ARG A N 1
ATOM 662 C CA . ARG A 1 87 ? -15.250 -1.538 18.246 1.00 95.00 87 ARG A CA 1
ATOM 663 C C . ARG A 1 87 ? -16.136 -1.068 19.403 1.00 95.00 87 ARG A C 1
ATOM 665 O O . ARG A 1 87 ? -16.736 -1.892 20.082 1.00 95.00 87 ARG A O 1
ATOM 672 N N . ARG A 1 88 ? -16.262 0.249 19.611 1.00 95.00 88 ARG A N 1
ATOM 673 C CA . ARG A 1 88 ? -17.111 0.788 20.689 1.00 95.00 88 ARG A CA 1
ATOM 674 C C . ARG A 1 88 ? -18.587 0.438 20.506 1.00 95.00 88 ARG A C 1
ATOM 676 O O . ARG A 1 88 ? -19.242 0.122 21.493 1.00 95.00 88 ARG A O 1
ATOM 683 N N . GLY A 1 89 ? -19.092 0.488 19.272 1.00 94.56 89 GLY A N 1
ATOM 684 C CA . GLY A 1 89 ? -20.467 0.095 18.961 1.00 94.56 89 GLY A CA 1
ATOM 685 C C . GLY A 1 89 ? -20.726 -1.378 19.282 1.00 94.56 89 GLY A C 1
ATOM 686 O O . GLY A 1 89 ? -21.680 -1.690 19.988 1.00 94.56 89 GLY A O 1
ATOM 687 N N . MET A 1 90 ? -19.823 -2.271 18.863 1.00 94.50 90 MET A N 1
ATOM 688 C CA . MET A 1 90 ? -19.918 -3.704 1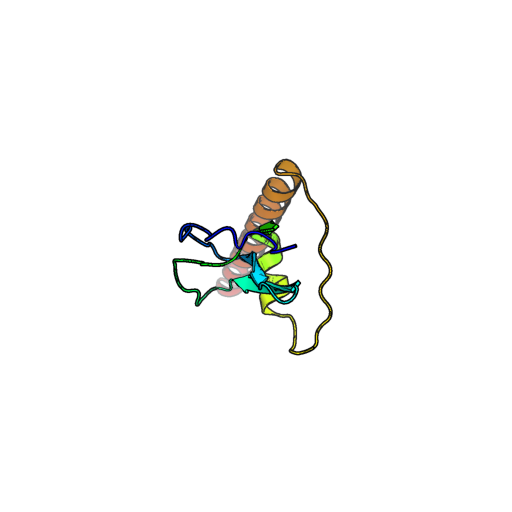9.169 1.00 94.50 90 MET A CA 1
ATOM 689 C C . MET A 1 90 ? -19.913 -3.978 20.678 1.00 94.50 90 MET A C 1
ATOM 691 O O . MET A 1 90 ? -20.699 -4.785 21.161 1.00 94.50 90 MET A O 1
ATOM 695 N N . GLU A 1 91 ? -19.076 -3.279 21.446 1.00 94.81 91 GLU A N 1
ATOM 696 C CA . GLU A 1 91 ? -19.039 -3.435 22.903 1.00 94.81 91 GLU A CA 1
ATOM 697 C C . GLU A 1 91 ? -20.305 -2.923 23.602 1.00 94.81 91 GLU A C 1
ATOM 699 O O . GLU A 1 91 ? -20.661 -3.424 24.664 1.00 94.81 91 GLU A O 1
ATOM 704 N N . GLN A 1 92 ? -20.969 -1.898 23.061 1.00 92.62 92 GLN A N 1
ATOM 705 C CA . GLN A 1 92 ? -22.248 -1.421 23.593 1.00 92.62 92 GLN A CA 1
ATOM 706 C C . GLN A 1 92 ? -23.363 -2.439 23.347 1.00 92.62 92 GLN A C 1
ATOM 708 O O . GLN A 1 92 ? -24.117 -2.716 24.271 1.00 92.62 92 GLN A O 1
ATOM 713 N N . MET A 1 93 ? -23.408 -3.037 22.153 1.00 87.62 93 MET A N 1
ATOM 714 C CA . MET A 1 93 ? -24.373 -4.090 21.812 1.00 87.62 93 MET A CA 1
ATOM 715 C C . MET A 1 93 ? -24.143 -5.379 22.607 1.00 87.62 93 MET A C 1
ATOM 717 O O . MET A 1 93 ? -25.090 -6.062 22.956 1.00 87.62 93 MET A O 1
ATOM 721 N N . ALA A 1 94 ? -22.890 -5.718 22.921 1.00 84.69 94 ALA A N 1
ATOM 722 C CA . ALA A 1 94 ? -22.574 -6.889 23.741 1.00 84.69 94 ALA A CA 1
ATOM 723 C C . ALA A 1 94 ? -22.924 -6.710 25.232 1.00 84.69 94 ALA A C 1
ATOM 725 O O . ALA A 1 94 ? -22.894 -7.677 25.988 1.00 84.69 94 ALA A O 1
ATOM 726 N N . ARG A 1 95 ? -23.196 -5.473 25.671 1.00 81.88 95 ARG A N 1
ATOM 727 C CA . ARG A 1 95 ? -23.569 -5.129 27.054 1.00 81.88 95 ARG A CA 1
ATOM 728 C C . ARG A 1 95 ? -25.073 -4.884 27.236 1.00 81.88 95 ARG A C 1
ATOM 730 O O . ARG A 1 95 ? -25.482 -4.621 28.365 1.00 81.88 95 ARG A O 1
ATOM 737 N N . SER A 1 96 ? -25.855 -4.924 26.157 1.00 68.06 96 SER A N 1
ATOM 738 C CA . SER A 1 96 ? -27.322 -4.821 26.149 1.00 68.06 96 SER A CA 1
ATOM 739 C C . SER A 1 96 ? -27.952 -6.190 25.972 1.00 68.06 96 SER A C 1
ATOM 741 O O . SER A 1 96 ? -28.943 -6.464 26.674 1.00 68.06 96 SER A O 1
#

Secondary structure (DSSP, 8-state):
----------EE--TTEEEE-TTS-EEE--TT--SEE-SEEEEE--TTTHHHHHTPPTT---------HHHHHHHHHHHHHHHHHHHHHHHHHTT-

Foldseek 3Di:
DDDDPPQADWDFDDAQFWFADPVGDIDGAHPPHDRTDRTDTDDGDQPLCNVVVVPADDVRDDDDDDDDPVVSVVSVVVSVVVVVVVVVVVVVVVVD